Protein AF-A0A2W4Q058-F1 (afdb_monomer)

pLDDT: mean 80.05, std 19.7, range [34.16, 98.25]

Sequence (170 aa):
AYQATHRERLSEAATAHFAAITGRPGRQVVLDPDFLVTVYEPDGREVTPDQLSQGARDQLYFALRLAIADLLADAVRLPLILDDPFVTSDRTRLGRIRETLERVSGERQVLLLAHDPAYRTWGQPEALDLGDAPVAQTPGGAPAPGGAGSSPSGPAPGAAADETLGGDPS

Solvent-accessible surface area (backbone atoms only — not comparable to full-atom values): 10691 Å² total; per-residue (Å²): 113,74,67,57,57,54,42,50,54,38,19,51,39,18,15,56,41,31,18,52,36,69,69,37,79,69,30,39,36,43,50,50,100,86,63,51,63,39,34,34,40,67,88,67,48,81,39,49,63,86,76,42,55,70,41,56,36,54,45,44,55,48,15,43,52,50,20,52,54,57,68,44,37,85,81,48,80,63,70,44,79,39,73,58,68,68,82,69,49,54,73,72,40,48,51,34,42,47,56,50,49,57,58,48,45,78,75,28,57,70,47,80,47,65,86,63,74,82,56,58,79,78,56,83,84,74,87,82,81,75,70,91,62,76,74,77,72,71,79,73,79,76,80,77,82,86,79,91,82,85,86,80,85,87,81,86,88,84,89,82,89,79,88,84,88,82,81,87,89,132

Secondary structure (DSSP, 8-state):
-HHHHHHHHHHHHHHHHHHHHHT-TT-EEEE-TT--EEEEPTTS-EE-GGGS-HHHHHHHHHHHHHHHHHHTTTT--PPEEEESTTTT--HHHHHHHHHHHHHHHTTS-EEEE-S-GGGGGSS--------S-----PPPPPPPPP------------------------

Foldseek 3Di:
DVLVVLQVLLFVQLQVQLCQLVVAPQWTWHADPVRQTWIQ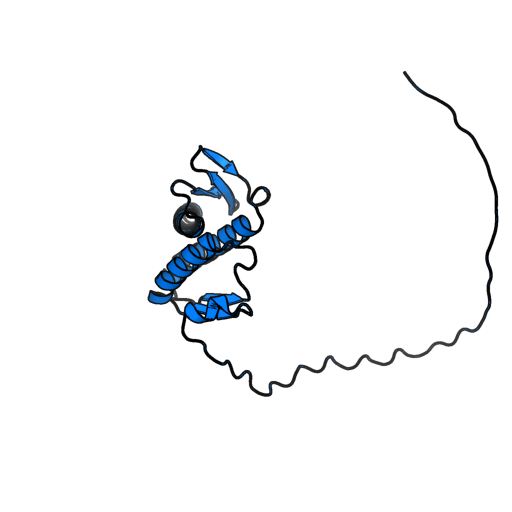HNVRDIDHLVNDDPLSNLSSVVSSVVSVQVVCVVPPNDEAEAAQGRPVPDPVSVVSVLVVVVVSVVRHHYHYHHDDCVCCPSDPDDDDCPDPPPPPPDPPDDPDDDDDDDDDDDDDDDDDDDDDDDDDDD

Radius of gyration: 27.39 Å; Cα contacts (8 Å, |Δi|>4): 158; chains: 1; bounding box: 58×74×60 Å

Mean predicted aligned error: 13.44 Å

Nearest PDB structures (foldseek):
  1f2u-assembly1_D  TM=8.570E-01  e=5.117E-06  Pyrococcus furiosus
  3qku-assembly1_A  TM=8.074E-01  e=3.118E-06  Pyrococcus furiosus
  1f2t-assembly1_B  TM=7.180E-01  e=2.288E-06  Pyrococcus furiosus
  1ii8-assembly1_B  TM=6.822E-01  e=3.317E-06  Pyrococcus furiosus
  3qks-assembly1_B  TM=7.038E-01  e=1.766E-05  Pyrococcus furiosus

Structure (mmCIF, N/CA/C/O backbone):
data_AF-A0A2W4Q058-F1
#
_entry.id   AF-A0A2W4Q058-F1
#
loop_
_atom_site.group_PDB
_atom_site.id
_atom_site.type_symbol
_atom_site.label_atom_id
_atom_site.label_alt_id
_atom_site.label_comp_id
_atom_site.label_asym_id
_atom_site.label_entity_id
_atom_site.label_seq_id
_atom_site.pdbx_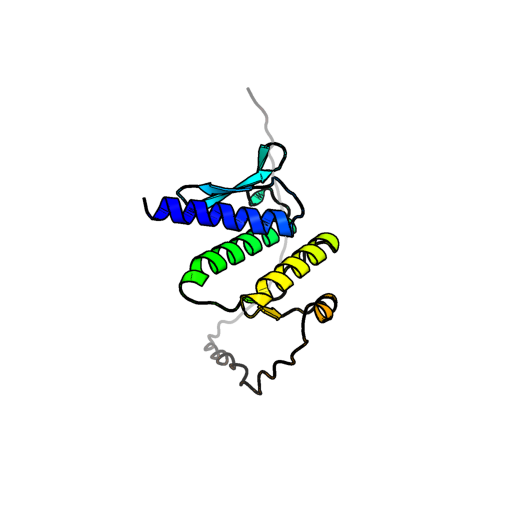PDB_ins_code
_atom_site.Cartn_x
_atom_site.Cartn_y
_atom_site.Cartn_z
_atom_site.occupancy
_atom_site.B_iso_or_equiv
_atom_site.auth_seq_id
_atom_site.auth_comp_id
_atom_site.auth_asym_id
_atom_site.auth_atom_id
_atom_site.pdbx_PDB_model_num
ATOM 1 N N . ALA A 1 1 ? -23.160 -15.244 -0.572 1.00 59.53 1 ALA A N 1
ATOM 2 C CA . ALA A 1 1 ? -22.044 -16.107 -0.123 1.00 59.53 1 ALA A CA 1
ATOM 3 C C . ALA A 1 1 ? -20.720 -15.719 -0.794 1.00 59.53 1 ALA A C 1
ATOM 5 O O . ALA A 1 1 ? -19.855 -15.217 -0.098 1.00 59.53 1 ALA A O 1
ATOM 6 N N . TYR A 1 2 ? -20.582 -15.824 -2.125 1.00 58.31 2 TYR A N 1
ATOM 7 C CA . TYR A 1 2 ? -19.326 -15.543 -2.856 1.00 58.31 2 TYR A CA 1
ATOM 8 C C . TYR A 1 2 ? -18.733 -14.130 -2.648 1.00 58.31 2 TYR A C 1
ATOM 10 O O . TYR A 1 2 ? -17.528 -13.985 -2.446 1.00 58.31 2 TYR A O 1
ATOM 18 N N . GLN A 1 3 ? -19.575 -13.089 -2.645 1.00 66.19 3 GLN A N 1
ATOM 19 C CA . GLN A 1 3 ? -19.142 -11.696 -2.438 1.00 66.19 3 GLN A CA 1
ATOM 20 C C . GLN A 1 3 ? -18.643 -11.417 -1.010 1.00 66.19 3 GLN A C 1
ATOM 22 O O . GLN A 1 3 ? -17.739 -10.607 -0.835 1.00 66.19 3 GLN A O 1
ATOM 27 N N . ALA A 1 4 ? -19.187 -12.106 0.003 1.00 70.00 4 ALA A N 1
ATOM 28 C CA . ALA A 1 4 ? -18.774 -11.919 1.395 1.00 70.00 4 ALA A CA 1
ATOM 29 C C . ALA A 1 4 ? -17.336 -12.410 1.615 1.00 70.00 4 ALA A C 1
ATOM 31 O O . ALA A 1 4 ? -16.518 -11.676 2.157 1.00 70.00 4 ALA A O 1
ATOM 32 N N . THR A 1 5 ? -17.000 -13.581 1.066 1.00 83.12 5 THR A N 1
ATOM 33 C CA . THR A 1 5 ? -15.643 -14.142 1.133 1.00 83.12 5 THR A CA 1
ATOM 34 C C . THR A 1 5 ? -14.614 -13.272 0.406 1.00 83.12 5 THR A C 1
ATOM 36 O O . THR A 1 5 ? -13.502 -13.099 0.895 1.00 83.12 5 THR A O 1
ATOM 39 N N . HIS A 1 6 ? -14.965 -12.686 -0.746 1.00 86.38 6 HIS A N 1
ATOM 40 C CA . HIS A 1 6 ? -14.056 -11.782 -1.465 1.00 86.38 6 HIS A CA 1
ATOM 41 C C . HIS A 1 6 ? -13.818 -10.478 -0.703 1.00 86.38 6 HIS A C 1
ATOM 43 O O . HIS A 1 6 ? -12.685 -10.012 -0.626 1.00 86.38 6 HIS A O 1
ATOM 49 N N . ARG A 1 7 ? -14.871 -9.910 -0.110 1.00 93.25 7 ARG A N 1
ATOM 50 C CA . ARG A 1 7 ? -14.784 -8.695 0.703 1.00 93.25 7 ARG A CA 1
ATOM 51 C C . ARG A 1 7 ? -13.952 -8.898 1.970 1.00 93.25 7 ARG A C 1
ATOM 53 O O . ARG A 1 7 ? -13.155 -8.030 2.313 1.00 93.25 7 ARG A O 1
ATOM 60 N N . GLU A 1 8 ? -14.119 -10.029 2.651 1.00 93.88 8 GLU A N 1
ATOM 61 C CA . GLU A 1 8 ? -13.330 -10.381 3.838 1.00 93.88 8 GLU A CA 1
ATOM 62 C C . GLU A 1 8 ? -11.846 -10.518 3.490 1.00 93.88 8 GLU A C 1
ATOM 64 O O . GLU A 1 8 ? -11.019 -9.840 4.097 1.00 93.88 8 GLU A O 1
ATOM 69 N N . ARG A 1 9 ? -11.513 -11.282 2.438 1.00 93.88 9 ARG A N 1
ATOM 70 C CA . ARG A 1 9 ? -10.124 -11.400 1.958 1.00 93.88 9 ARG A CA 1
ATOM 71 C C . ARG A 1 9 ? -9.547 -10.048 1.517 1.00 93.88 9 ARG A C 1
ATOM 73 O O . ARG A 1 9 ? -8.375 -9.777 1.757 1.00 93.88 9 ARG A O 1
ATOM 80 N N . LEU A 1 10 ? -10.356 -9.186 0.894 1.00 95.44 10 LEU A N 1
ATOM 81 C CA . LEU A 1 10 ? -9.943 -7.831 0.514 1.00 95.44 10 LEU A CA 1
ATOM 82 C C . LEU A 1 10 ?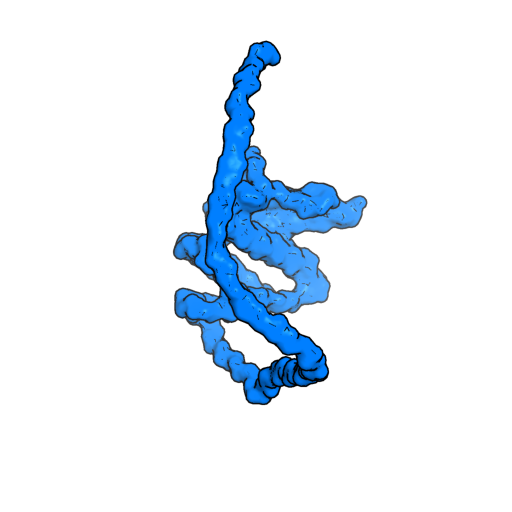 -9.671 -6.952 1.735 1.00 95.44 10 LEU A C 1
ATOM 84 O O . LEU A 1 10 ? -8.669 -6.245 1.752 1.00 95.44 10 LEU A O 1
ATOM 88 N N . SER A 1 11 ? -10.520 -7.023 2.760 1.00 97.44 11 SER A N 1
ATOM 89 C CA . SER A 1 11 ? -10.333 -6.292 4.021 1.00 97.44 11 SER A CA 1
ATOM 90 C C . SER A 1 11 ? -9.059 -6.747 4.735 1.00 97.44 11 SER A C 1
ATOM 92 O O . SER A 1 11 ? -8.264 -5.921 5.183 1.00 97.44 11 SER A O 1
ATOM 94 N N . GLU A 1 12 ? -8.816 -8.057 4.782 1.00 96.88 12 GLU A N 1
ATOM 95 C CA . GLU A 1 12 ? -7.613 -8.650 5.369 1.00 96.88 12 GLU A CA 1
ATOM 96 C C . GLU A 1 12 ? -6.341 -8.207 4.632 1.00 96.88 12 GLU A C 1
ATOM 98 O O . GLU A 1 12 ? -5.415 -7.671 5.247 1.00 96.88 12 GLU A O 1
ATOM 103 N N . ALA A 1 13 ? -6.309 -8.350 3.305 1.00 96.00 13 ALA A N 1
ATOM 104 C CA . ALA A 1 13 ? -5.159 -7.950 2.502 1.00 96.00 13 ALA A CA 1
ATOM 105 C C . ALA A 1 13 ? -4.920 -6.430 2.562 1.00 96.00 13 ALA A C 1
ATOM 107 O O . ALA A 1 13 ? -3.785 -5.984 2.748 1.00 96.00 13 ALA A O 1
ATOM 108 N N . ALA A 1 14 ? -5.978 -5.616 2.478 1.00 97.62 14 ALA A N 1
ATOM 109 C CA . ALA A 1 14 ? -5.870 -4.163 2.598 1.00 97.62 14 ALA A CA 1
ATOM 110 C C . ALA A 1 14 ? -5.359 -3.749 3.984 1.00 97.62 14 ALA A C 1
ATOM 112 O O . ALA A 1 14 ? -4.517 -2.857 4.082 1.00 97.62 14 ALA A O 1
ATOM 113 N N . THR A 1 15 ? -5.807 -4.429 5.044 1.00 98.00 15 THR A N 1
ATOM 114 C CA . THR A 1 15 ? -5.306 -4.245 6.411 1.00 98.00 15 THR A CA 1
ATOM 115 C C . THR A 1 15 ? -3.810 -4.522 6.492 1.00 98.00 15 THR A C 1
ATOM 117 O O . THR A 1 15 ? -3.064 -3.678 6.990 1.00 98.00 15 THR A O 1
ATOM 120 N N . ALA A 1 16 ? -3.356 -5.663 5.965 1.00 96.31 16 ALA A N 1
ATOM 121 C CA . ALA A 1 16 ? -1.950 -6.051 6.002 1.00 96.31 16 ALA A CA 1
ATOM 122 C C . ALA A 1 16 ? -1.053 -5.007 5.316 1.00 96.31 16 ALA A C 1
ATOM 124 O O . ALA A 1 16 ? -0.090 -4.522 5.917 1.00 96.31 16 ALA A O 1
ATOM 125 N N . HIS A 1 17 ? -1.405 -4.594 4.093 1.00 96.12 17 HIS A N 1
ATOM 126 C CA . HIS A 1 17 ? -0.653 -3.569 3.364 1.00 96.12 17 HIS A CA 1
ATOM 127 C C . HIS A 1 17 ? -0.713 -2.209 4.059 1.00 96.12 17 HIS A C 1
ATOM 129 O O . HIS A 1 17 ? 0.317 -1.557 4.232 1.00 96.12 17 HIS A O 1
ATOM 135 N N . PHE A 1 18 ? -1.894 -1.765 4.494 1.00 96.88 18 PHE A N 1
ATOM 136 C CA . PHE A 1 18 ? -2.053 -0.428 5.061 1.00 96.88 18 PHE A CA 1
ATOM 137 C C . PHE A 1 18 ? -1.346 -0.283 6.411 1.00 96.88 18 PHE A C 1
ATOM 139 O O . PHE A 1 18 ? -0.699 0.740 6.664 1.00 96.88 18 PHE A O 1
ATOM 146 N N . ALA A 1 19 ? -1.405 -1.306 7.265 1.00 96.06 19 ALA A N 1
ATOM 147 C CA . ALA A 1 19 ? -0.671 -1.335 8.525 1.00 96.06 19 ALA A CA 1
ATOM 148 C C . ALA A 1 19 ? 0.849 -1.306 8.289 1.00 96.06 19 ALA A C 1
ATOM 150 O O . ALA A 1 19 ? 1.546 -0.536 8.957 1.00 96.06 19 ALA A O 1
ATOM 151 N N . ALA A 1 20 ? 1.349 -2.064 7.304 1.00 94.06 20 ALA A N 1
ATOM 152 C CA . ALA A 1 20 ? 2.765 -2.083 6.934 1.00 94.06 20 ALA A CA 1
ATOM 153 C C . ALA A 1 20 ? 3.245 -0.716 6.418 1.00 94.06 20 ALA A C 1
ATOM 155 O O . ALA A 1 20 ? 4.179 -0.136 6.972 1.00 94.06 20 ALA A O 1
ATOM 156 N N . ILE A 1 21 ? 2.548 -0.142 5.434 1.00 93.50 21 ILE A N 1
ATOM 157 C CA . ILE A 1 21 ? 2.883 1.156 4.827 1.00 93.50 21 ILE A CA 1
ATOM 158 C C . ILE A 1 21 ? 2.871 2.283 5.869 1.00 93.50 21 ILE A C 1
ATOM 160 O O . ILE A 1 21 ? 3.752 3.146 5.901 1.00 93.50 21 ILE A O 1
ATOM 164 N N . THR A 1 22 ? 1.873 2.285 6.753 1.00 93.19 22 THR A N 1
ATOM 165 C CA . THR A 1 22 ? 1.723 3.346 7.758 1.00 93.19 22 THR A CA 1
ATOM 166 C C . THR A 1 22 ? 2.577 3.114 9.004 1.00 93.19 22 THR A C 1
ATOM 168 O O . THR A 1 22 ? 2.776 4.050 9.781 1.00 93.19 22 THR A O 1
ATOM 171 N N . GLY A 1 23 ? 3.118 1.904 9.184 1.00 92.56 23 GLY A N 1
ATOM 172 C CA . GLY A 1 23 ? 3.853 1.489 10.378 1.00 92.56 23 GLY A CA 1
ATOM 173 C C . GLY A 1 23 ? 3.004 1.522 11.645 1.00 92.56 23 GLY A C 1
ATOM 174 O O . GLY A 1 23 ? 3.512 1.865 12.711 1.00 92.56 23 GLY A O 1
ATOM 175 N N . ARG A 1 24 ? 1.704 1.243 11.517 1.00 92.75 24 ARG A N 1
ATOM 176 C CA . ARG A 1 24 ? 0.737 1.250 12.621 1.00 92.75 24 ARG A CA 1
ATOM 177 C C . ARG A 1 24 ? 0.164 -0.154 12.807 1.00 92.75 24 ARG A C 1
ATOM 179 O O . ARG A 1 24 ? -0.893 -0.448 12.246 1.00 92.75 24 ARG A O 1
ATOM 186 N N . PRO A 1 25 ? 0.849 -1.034 13.558 1.00 90.38 25 PRO A N 1
ATOM 187 C CA . PRO A 1 25 ? 0.306 -2.351 13.871 1.00 90.38 25 PRO A CA 1
ATOM 188 C C . PRO A 1 25 ? -1.023 -2.202 14.626 1.00 90.38 25 PRO A C 1
ATOM 190 O O . PRO A 1 25 ? -1.173 -1.303 15.450 1.00 90.38 25 PRO A O 1
ATOM 193 N N . GLY A 1 26 ? -1.996 -3.058 14.314 1.00 92.25 26 GLY A N 1
ATOM 194 C CA . GLY A 1 26 ? -3.346 -3.003 14.891 1.00 92.25 26 GLY A CA 1
ATOM 195 C C . GLY A 1 26 ? -4.317 -2.063 14.173 1.00 92.25 26 GLY A C 1
ATOM 196 O O . GLY A 1 26 ? -5.506 -2.098 14.467 1.00 92.25 26 GLY A O 1
ATOM 197 N N . ARG A 1 27 ? -3.854 -1.264 13.204 1.00 95.56 27 ARG A N 1
ATOM 198 C CA . ARG A 1 27 ? -4.753 -0.527 12.313 1.00 95.56 27 ARG A CA 1
ATOM 199 C C . ARG A 1 27 ? -5.412 -1.499 11.331 1.00 95.56 27 ARG A C 1
ATOM 201 O O . ARG A 1 27 ? -4.711 -2.303 10.724 1.00 95.56 27 ARG A O 1
ATOM 208 N N . GLN A 1 28 ? -6.724 -1.389 11.146 1.00 97.62 28 GLN A N 1
ATOM 209 C CA . GLN A 1 28 ? -7.518 -2.272 10.287 1.00 97.62 28 GLN A CA 1
ATOM 210 C C . GLN A 1 28 ? -8.259 -1.490 9.206 1.00 97.62 28 GLN A C 1
ATOM 212 O O . GLN A 1 28 ? -8.658 -0.347 9.414 1.00 97.62 28 GLN A O 1
ATOM 217 N N . VAL A 1 29 ? -8.447 -2.125 8.055 1.00 98.25 29 VAL A N 1
ATOM 218 C CA . VAL A 1 29 ? -9.281 -1.664 6.945 1.00 98.25 29 VAL A CA 1
ATOM 219 C C . VAL A 1 29 ? -10.425 -2.655 6.806 1.00 98.25 29 VAL A C 1
ATOM 221 O O . VAL A 1 29 ? -10.195 -3.833 6.539 1.00 98.25 29 VAL A O 1
ATOM 224 N N . VAL A 1 30 ? -11.651 -2.183 6.986 1.00 97.56 30 VAL A N 1
ATOM 225 C CA . VAL A 1 30 ? -12.866 -2.988 6.874 1.00 97.56 30 VAL A CA 1
ATOM 226 C C . VAL A 1 30 ? -13.693 -2.441 5.726 1.00 97.56 30 VAL A C 1
ATOM 228 O O . VAL A 1 30 ? -13.910 -1.235 5.633 1.00 97.56 30 VAL A O 1
ATOM 231 N N . LEU A 1 31 ? -14.130 -3.335 4.845 1.00 96.75 31 LEU A N 1
ATOM 232 C CA . LEU A 1 31 ? -15.090 -3.020 3.802 1.00 96.75 31 LEU A CA 1
ATOM 233 C C . LEU A 1 31 ? -16.460 -3.552 4.216 1.00 96.75 31 LEU A C 1
ATOM 235 O O . LEU A 1 31 ? -16.576 -4.708 4.638 1.00 96.75 31 LEU A O 1
ATOM 239 N N . ASP A 1 32 ? -17.487 -2.722 4.087 1.00 94.44 32 ASP A N 1
ATOM 240 C CA . ASP A 1 32 ? -18.876 -3.110 4.332 1.00 94.44 32 ASP A CA 1
ATOM 241 C C . ASP A 1 32 ? -19.501 -3.805 3.094 1.00 94.44 32 ASP A C 1
ATOM 243 O O . ASP A 1 32 ? -18.837 -3.963 2.061 1.00 94.44 32 ASP A O 1
ATOM 247 N N . PRO A 1 33 ? -20.755 -4.294 3.157 1.00 93.00 33 PRO A N 1
ATOM 248 C CA . PRO A 1 33 ? -21.410 -4.934 2.014 1.00 93.00 33 PRO A CA 1
ATOM 249 C C . PRO A 1 33 ? -21.470 -4.093 0.732 1.00 93.00 33 PRO A C 1
ATOM 251 O O . PRO A 1 33 ? -21.499 -4.687 -0.347 1.00 93.00 33 PRO A O 1
ATOM 254 N N . ASP A 1 34 ? -21.427 -2.767 0.852 1.00 93.50 34 ASP A N 1
ATOM 255 C CA . ASP A 1 34 ? -21.429 -1.802 -0.248 1.00 93.50 34 ASP A CA 1
ATOM 256 C C . ASP A 1 34 ? -20.001 -1.388 -0.667 1.00 93.50 34 ASP A C 1
ATOM 258 O O . ASP A 1 34 ? -19.819 -0.515 -1.515 1.00 93.50 34 ASP A O 1
ATOM 262 N N . PHE A 1 35 ? -18.977 -2.056 -0.117 1.00 92.31 35 PHE A N 1
ATOM 263 C CA . PHE A 1 35 ? -17.549 -1.774 -0.299 1.00 92.31 35 PHE A CA 1
ATOM 264 C C . PHE A 1 35 ? -17.123 -0.381 0.181 1.00 92.31 35 PHE A C 1
ATOM 266 O O . PHE A 1 35 ? -16.060 0.114 -0.212 1.00 92.31 35 PHE A O 1
ATOM 273 N N . LEU A 1 36 ? -17.903 0.235 1.069 1.00 95.56 36 LEU A N 1
ATOM 274 C CA . LEU A 1 36 ? -17.474 1.436 1.765 1.00 95.56 36 LEU A CA 1
ATOM 275 C C . LEU A 1 36 ? -16.375 1.067 2.753 1.00 95.56 36 LEU A C 1
ATOM 277 O O . LEU A 1 36 ? -16.438 0.056 3.456 1.00 95.56 36 LEU A O 1
ATOM 281 N N . VAL A 1 37 ? -15.328 1.884 2.751 1.00 97.69 37 VAL A N 1
ATOM 282 C CA . VAL A 1 37 ? -14.122 1.635 3.531 1.00 97.69 37 VAL A CA 1
ATOM 283 C C . VAL A 1 37 ? -14.227 2.354 4.861 1.00 97.69 37 VAL A C 1
ATOM 285 O O . VAL A 1 37 ? -14.392 3.572 4.902 1.00 97.69 37 VAL A O 1
ATOM 288 N N . THR A 1 38 ? -13.994 1.608 5.929 1.00 98.00 38 THR A N 1
ATOM 289 C CA . THR A 1 38 ? -13.816 2.125 7.278 1.00 98.00 38 THR A CA 1
ATOM 290 C C . THR A 1 38 ? -12.445 1.709 7.794 1.00 98.00 38 THR A C 1
ATOM 292 O O . THR A 1 38 ? -12.028 0.558 7.648 1.00 98.00 38 THR A O 1
ATOM 295 N N . VAL A 1 39 ? -11.715 2.646 8.397 1.00 98.19 39 VAL A N 1
ATOM 296 C CA . VAL A 1 39 ? -10.438 2.370 9.057 1.00 98.19 39 VAL A CA 1
ATOM 297 C C . VAL A 1 39 ? -10.653 2.350 10.562 1.00 98.19 39 VAL A C 1
ATOM 299 O O . VAL A 1 39 ? -11.126 3.329 11.130 1.00 98.19 39 VAL A O 1
ATOM 302 N N . TYR A 1 40 ? -10.237 1.273 11.217 1.00 97.88 40 TYR A N 1
ATOM 303 C CA . TYR A 1 40 ? -10.152 1.216 12.673 1.00 97.88 40 TYR A CA 1
ATOM 304 C C . TYR A 1 40 ? -8.706 1.450 13.096 1.00 97.88 40 TYR A C 1
ATOM 306 O O . TYR A 1 40 ? -7.782 0.785 12.625 1.00 97.88 40 TYR A O 1
ATOM 314 N N . GLU A 1 41 ? -8.485 2.444 13.946 1.00 96.12 41 GLU A N 1
ATOM 315 C CA . GLU A 1 41 ? -7.170 2.721 14.521 1.00 96.12 41 GLU A CA 1
ATOM 316 C C . GLU A 1 41 ? -6.859 1.744 15.666 1.00 96.12 41 GLU A C 1
ATOM 318 O O . GLU A 1 41 ? -7.773 1.112 16.197 1.00 96.12 41 GLU A O 1
ATOM 323 N N . PRO A 1 42 ? -5.586 1.606 16.085 1.00 94.88 42 PRO A N 1
ATOM 324 C CA . PRO A 1 42 ? -5.211 0.660 17.142 1.00 94.88 42 PRO A CA 1
ATOM 325 C C . PRO A 1 42 ? -5.913 0.891 18.492 1.00 94.88 42 PRO A C 1
ATOM 327 O O . PRO A 1 42 ? -5.978 -0.017 19.313 1.00 94.88 42 PRO A O 1
ATOM 330 N N . ASP A 1 43 ? -6.422 2.102 18.728 1.00 95.12 43 ASP A N 1
ATOM 331 C CA . ASP A 1 43 ? -7.213 2.482 19.904 1.00 95.12 43 ASP A CA 1
ATOM 332 C C . ASP A 1 43 ? -8.714 2.150 19.764 1.00 95.12 43 ASP A C 1
ATOM 334 O O . ASP A 1 43 ? -9.501 2.462 20.656 1.00 95.12 43 ASP A O 1
ATOM 338 N N . GLY A 1 44 ? -9.121 1.519 18.659 1.00 93.44 44 GLY A N 1
ATOM 339 C CA . GLY A 1 44 ? -10.505 1.170 18.343 1.00 93.44 44 GLY A CA 1
ATOM 340 C C . GLY A 1 44 ? -11.312 2.307 17.717 1.00 93.44 44 GLY A C 1
ATOM 341 O O . GLY A 1 44 ? -12.487 2.115 17.407 1.00 93.44 44 GLY A O 1
ATOM 342 N N . ARG A 1 45 ? -10.718 3.490 17.508 1.00 96.31 45 ARG A N 1
ATOM 343 C CA . ARG A 1 45 ? -11.424 4.621 16.905 1.00 96.31 45 ARG A CA 1
ATOM 344 C C . ARG A 1 45 ? -11.727 4.355 15.436 1.00 96.31 45 ARG A C 1
ATOM 346 O O . ARG A 1 45 ? -10.835 4.020 14.656 1.00 96.31 45 ARG A O 1
ATOM 353 N N . GLU A 1 46 ? -12.975 4.606 15.062 1.00 97.56 46 GLU A N 1
ATOM 354 C CA . GLU A 1 46 ? -13.430 4.550 13.680 1.00 97.56 46 GLU A CA 1
ATOM 355 C C . GLU A 1 46 ? -13.054 5.825 12.913 1.00 97.56 46 GLU A C 1
ATOM 357 O O . GLU A 1 46 ? -13.214 6.947 13.407 1.00 97.56 46 GLU A O 1
ATOM 362 N N . VAL A 1 47 ? -12.517 5.650 11.708 1.00 97.38 47 VAL A N 1
ATOM 363 C CA . VAL A 1 47 ? -12.047 6.722 10.832 1.00 97.38 47 VAL A CA 1
ATOM 364 C C . VAL A 1 47 ? -12.499 6.443 9.410 1.00 97.38 47 VAL A C 1
ATOM 366 O O . VAL A 1 47 ? -12.123 5.443 8.800 1.00 97.38 47 VAL A O 1
ATOM 369 N N . THR A 1 48 ? -13.264 7.365 8.850 1.00 97.00 48 THR A N 1
ATOM 370 C CA . THR A 1 48 ? -13.603 7.344 7.426 1.00 97.00 48 THR A CA 1
ATOM 371 C C . THR A 1 48 ? -12.421 7.852 6.587 1.00 97.00 48 THR A C 1
ATOM 373 O O . THR A 1 48 ? -11.605 8.641 7.081 1.00 97.00 48 THR A O 1
ATOM 376 N N . PRO A 1 49 ? -12.299 7.459 5.305 1.00 96.19 49 PRO A N 1
ATOM 377 C CA . PRO A 1 49 ? -11.233 7.939 4.425 1.00 96.19 49 PRO A CA 1
ATOM 378 C C . PRO A 1 49 ? -11.142 9.468 4.351 1.00 96.19 49 PRO A C 1
ATOM 380 O O . PRO A 1 49 ? -10.041 10.018 4.240 1.00 96.19 49 PRO A O 1
ATOM 383 N N . ASP A 1 50 ? -12.274 10.164 4.477 1.00 95.75 50 ASP A N 1
ATOM 384 C CA . ASP A 1 50 ? -12.339 11.626 4.448 1.00 95.75 50 ASP A CA 1
ATOM 385 C C . ASP A 1 50 ? -11.692 12.295 5.666 1.00 95.75 50 ASP A C 1
ATOM 387 O O . ASP A 1 50 ? -11.167 13.403 5.562 1.00 95.75 50 ASP A O 1
ATOM 391 N N . GLN A 1 51 ? -11.640 11.595 6.799 1.00 96.19 51 GLN A N 1
ATOM 392 C CA . GLN A 1 51 ? -11.002 12.059 8.034 1.00 96.19 51 GLN A CA 1
ATOM 393 C C . GLN A 1 51 ? -9.493 11.769 8.078 1.00 96.19 51 GLN A C 1
ATOM 395 O O . GLN A 1 51 ? -8.793 12.249 8.973 1.00 96.19 51 GLN A O 1
ATOM 400 N N . LEU A 1 52 ? -8.969 10.977 7.139 1.00 94.25 52 LEU A N 1
ATOM 401 C CA . LEU A 1 52 ? -7.533 10.749 7.010 1.00 94.25 52 LEU A CA 1
ATOM 402 C C . LEU A 1 52 ? -6.845 11.983 6.419 1.00 94.25 52 LEU A C 1
ATOM 404 O O . LEU A 1 52 ? -7.388 12.662 5.546 1.00 94.25 52 LEU A O 1
ATOM 408 N N . SER A 1 53 ? -5.599 12.224 6.837 1.00 92.56 53 SER A N 1
ATOM 409 C CA . SER A 1 53 ? -4.736 13.162 6.117 1.00 92.56 53 SER A CA 1
ATOM 410 C C . SER A 1 53 ? -4.552 12.705 4.669 1.00 92.56 53 SER A C 1
ATOM 412 O O . SER A 1 53 ? -4.604 11.506 4.387 1.00 92.56 53 SER A O 1
ATOM 414 N N . GLN A 1 54 ? -4.274 13.643 3.761 1.00 90.75 54 GLN A N 1
ATOM 415 C CA . GLN A 1 54 ? -4.091 13.343 2.337 1.00 90.75 54 GLN A CA 1
ATOM 416 C C . GLN A 1 54 ? -3.098 12.190 2.108 1.00 90.75 54 GLN A C 1
ATOM 418 O O . GLN A 1 54 ? -3.455 11.187 1.503 1.00 90.75 54 GLN A O 1
ATOM 423 N N . GLY A 1 55 ? -1.910 12.244 2.720 1.00 90.56 55 GLY A N 1
ATOM 424 C CA . GLY A 1 55 ? -0.930 11.162 2.582 1.00 90.56 55 GLY A CA 1
ATOM 425 C C . GLY A 1 55 ? -1.370 9.822 3.177 1.00 90.56 55 GLY A C 1
ATOM 426 O O . GLY A 1 55 ? -1.017 8.774 2.645 1.00 90.56 55 GLY A O 1
ATOM 427 N N . ALA A 1 56 ? -2.168 9.817 4.249 1.00 92.50 56 ALA A N 1
ATOM 428 C CA . ALA A 1 56 ? -2.727 8.573 4.776 1.00 92.50 56 ALA A CA 1
ATOM 429 C C . ALA A 1 56 ? -3.825 8.007 3.861 1.00 92.50 56 ALA A C 1
ATOM 431 O O . ALA A 1 56 ? -3.926 6.789 3.733 1.00 92.50 56 ALA A O 1
ATOM 432 N N . ARG A 1 57 ? -4.612 8.869 3.210 1.00 94.56 57 ARG A N 1
ATOM 433 C CA . ARG A 1 57 ? -5.615 8.472 2.217 1.00 94.56 57 ARG A CA 1
ATOM 434 C C . ARG A 1 57 ? -4.960 7.889 0.962 1.00 94.56 57 ARG A C 1
ATOM 436 O O . ARG A 1 57 ? -5.367 6.821 0.514 1.00 94.56 57 ARG A O 1
ATOM 443 N N . ASP A 1 58 ? -3.895 8.509 0.462 1.00 92.12 58 ASP A N 1
ATOM 444 C CA . ASP A 1 58 ? -3.138 7.995 -0.688 1.00 92.12 58 ASP A CA 1
ATOM 445 C C . ASP A 1 58 ? -2.537 6.616 -0.389 1.00 92.12 58 ASP A C 1
ATOM 447 O O . ASP A 1 58 ? -2.623 5.694 -1.200 1.00 92.12 58 ASP A O 1
ATOM 451 N N . GLN A 1 59 ? -2.003 6.439 0.822 1.00 93.75 59 GLN A N 1
ATOM 452 C CA . GLN A 1 59 ? -1.489 5.153 1.298 1.00 93.75 59 GLN A CA 1
ATOM 453 C C . GLN A 1 59 ? -2.587 4.099 1.458 1.00 93.75 59 GLN A C 1
ATOM 455 O O . GLN A 1 59 ? -2.349 2.936 1.141 1.00 93.75 59 GLN A O 1
ATOM 460 N N . LEU A 1 60 ? -3.784 4.485 1.913 1.00 95.88 60 LEU A N 1
ATOM 461 C CA . LEU A 1 60 ? -4.939 3.588 1.990 1.00 95.88 60 LEU A CA 1
ATOM 462 C C . LEU A 1 60 ? -5.338 3.105 0.595 1.00 95.88 60 LEU A C 1
ATOM 464 O O . LEU A 1 60 ? -5.491 1.907 0.372 1.00 95.88 60 LEU A O 1
ATOM 468 N N . TYR A 1 61 ? -5.459 4.020 -0.366 1.00 93.75 61 TYR A N 1
ATOM 469 C CA . TYR A 1 61 ? -5.802 3.651 -1.735 1.00 93.75 61 TYR A CA 1
ATOM 470 C C . TYR A 1 61 ? -4.702 2.842 -2.419 1.00 93.75 61 TYR A C 1
ATOM 472 O O . TYR A 1 61 ? -4.997 1.984 -3.249 1.00 93.75 61 TYR A O 1
ATOM 480 N N . PHE A 1 62 ? -3.436 3.083 -2.089 1.00 93.88 62 PHE A N 1
ATOM 481 C CA . PHE A 1 62 ? -2.346 2.234 -2.547 1.00 93.88 62 PHE A CA 1
ATOM 482 C C . PHE A 1 62 ? -2.440 0.818 -1.956 1.00 93.88 62 PHE A C 1
ATOM 484 O O . PHE A 1 62 ? -2.395 -0.155 -2.706 1.00 93.88 62 PHE A O 1
ATOM 491 N N . ALA A 1 63 ? -2.678 0.693 -0.648 1.00 95.75 63 ALA A N 1
ATOM 492 C CA . ALA A 1 63 ? -2.879 -0.593 0.019 1.00 95.75 63 ALA A CA 1
ATOM 493 C C . ALA A 1 63 ? -4.069 -1.379 -0.558 1.00 95.75 63 ALA A C 1
ATOM 495 O O . ALA A 1 63 ? -3.955 -2.578 -0.795 1.00 95.75 63 ALA A O 1
ATOM 496 N N . LEU A 1 64 ? -5.184 -0.702 -0.851 1.00 95.88 64 LEU A N 1
ATOM 497 C CA . LEU A 1 64 ? -6.344 -1.306 -1.515 1.00 95.88 64 LEU A CA 1
ATOM 498 C C . LEU A 1 64 ? -6.001 -1.811 -2.920 1.00 95.88 64 LEU A C 1
ATOM 500 O O . LEU A 1 64 ? -6.388 -2.920 -3.277 1.00 95.88 64 LEU A O 1
ATOM 504 N N . ARG A 1 65 ? -5.244 -1.039 -3.712 1.00 92.81 65 ARG A N 1
ATOM 505 C CA . ARG A 1 65 ? -4.788 -1.484 -5.039 1.00 92.81 65 ARG A CA 1
ATOM 506 C C . ARG A 1 65 ? -3.907 -2.725 -4.949 1.00 92.81 65 ARG A C 1
ATOM 508 O O . ARG A 1 65 ? -4.114 -3.647 -5.729 1.00 92.81 65 ARG A O 1
ATOM 515 N N . LEU A 1 66 ? -2.973 -2.771 -3.996 1.00 93.19 66 LEU A N 1
ATOM 516 C CA . LEU A 1 66 ? -2.152 -3.962 -3.760 1.00 93.19 66 LEU A CA 1
ATOM 517 C C . LEU A 1 66 ? -3.013 -5.162 -3.353 1.00 93.19 66 LEU A C 1
ATOM 519 O O . LEU A 1 66 ? -2.876 -6.230 -3.934 1.00 93.19 66 LEU A O 1
ATOM 523 N N . ALA A 1 67 ? -3.958 -4.969 -2.433 1.00 94.19 67 ALA A N 1
ATOM 524 C CA . ALA A 1 67 ? -4.862 -6.022 -1.980 1.00 94.19 67 ALA A CA 1
ATOM 525 C C . ALA A 1 67 ? -5.711 -6.603 -3.124 1.00 94.19 67 ALA A C 1
ATOM 527 O O . ALA A 1 67 ? -5.826 -7.819 -3.264 1.00 94.19 67 ALA A O 1
ATOM 528 N N . ILE A 1 68 ? -6.258 -5.744 -3.989 1.00 92.12 68 ILE A N 1
ATOM 529 C CA . ILE A 1 68 ? -6.966 -6.167 -5.205 1.00 92.12 68 ILE A CA 1
ATOM 530 C C . ILE A 1 68 ? -6.017 -6.929 -6.133 1.00 92.12 68 ILE A C 1
ATOM 532 O O . ILE A 1 68 ? -6.372 -7.981 -6.661 1.00 92.12 68 ILE A O 1
ATOM 536 N N . ALA A 1 69 ? -4.802 -6.422 -6.326 1.00 89.69 69 ALA A N 1
ATOM 537 C CA . ALA A 1 69 ? -3.821 -7.042 -7.200 1.00 89.69 69 ALA A CA 1
ATOM 538 C C . ALA A 1 69 ? -3.332 -8.405 -6.675 1.00 89.69 69 ALA A C 1
ATOM 540 O O . ALA A 1 69 ? -2.934 -9.244 -7.481 1.00 89.69 69 ALA A O 1
ATOM 541 N N . ASP A 1 70 ? -3.346 -8.637 -5.361 1.00 89.12 70 ASP A N 1
ATOM 542 C CA . ASP A 1 70 ? -3.071 -9.935 -4.732 1.00 89.12 70 ASP A CA 1
ATOM 543 C C . ASP A 1 70 ? -4.240 -10.905 -4.938 1.00 89.12 70 ASP A C 1
ATOM 545 O O . ASP A 1 70 ? -4.032 -12.048 -5.328 1.00 89.12 70 ASP A O 1
ATOM 549 N N . LEU A 1 71 ? -5.480 -10.436 -4.783 1.00 87.88 71 LEU A N 1
ATOM 550 C CA . LEU A 1 71 ? -6.682 -11.242 -5.034 1.00 87.88 71 LEU A CA 1
ATOM 551 C C . LEU A 1 71 ? -6.825 -11.678 -6.496 1.00 87.88 71 LEU A C 1
ATOM 553 O O . LEU A 1 71 ? -7.334 -12.761 -6.771 1.00 87.88 71 LEU A O 1
ATOM 557 N N . LEU A 1 72 ? -6.392 -10.838 -7.438 1.00 84.00 72 LEU A N 1
ATOM 558 C CA . LEU A 1 72 ? -6.398 -11.154 -8.869 1.00 84.00 72 LEU A CA 1
ATOM 559 C C . LEU A 1 72 ? -5.200 -12.018 -9.297 1.00 84.00 72 LEU A C 1
ATOM 561 O O . LEU A 1 72 ? -5.240 -12.621 -10.375 1.00 84.00 72 LEU A O 1
ATOM 565 N N . ALA A 1 73 ? -4.148 -12.099 -8.473 1.00 77.44 73 ALA A N 1
ATOM 566 C CA . ALA A 1 73 ? -2.916 -12.811 -8.810 1.00 77.44 73 ALA A CA 1
ATOM 567 C C . ALA A 1 73 ? -3.114 -14.327 -8.968 1.00 77.44 73 ALA A C 1
ATOM 569 O O . ALA A 1 73 ? -2.347 -14.947 -9.704 1.00 77.44 73 ALA A O 1
ATOM 570 N N . ASP A 1 74 ? -4.162 -14.896 -8.356 1.00 69.56 74 ASP A N 1
ATOM 571 C CA . ASP A 1 74 ? -4.557 -16.304 -8.523 1.00 69.56 74 ASP A CA 1
ATOM 572 C C . ASP A 1 74 ? -4.855 -16.651 -10.001 1.00 69.56 74 ASP A C 1
ATOM 574 O O . ASP A 1 74 ? -4.732 -17.807 -10.405 1.00 69.56 74 ASP A O 1
ATOM 578 N N . ALA A 1 75 ? -5.214 -15.657 -10.826 1.00 68.69 75 ALA A N 1
ATOM 579 C CA . ALA A 1 75 ? -5.483 -15.830 -12.254 1.00 68.69 75 ALA A CA 1
ATOM 580 C C . ALA A 1 75 ? -4.345 -15.313 -13.152 1.00 68.69 75 ALA A C 1
ATOM 582 O O . ALA A 1 75 ? -3.970 -15.987 -14.111 1.00 68.69 75 ALA A O 1
ATOM 583 N N . VAL A 1 76 ? -3.809 -14.115 -12.875 1.00 78.25 76 VAL A N 1
ATOM 584 C CA . VAL A 1 76 ? -2.760 -13.463 -13.683 1.00 78.25 76 VAL A CA 1
ATOM 585 C C . VAL A 1 76 ? -1.904 -12.543 -12.810 1.00 78.25 76 VAL A C 1
ATOM 587 O O . VAL A 1 76 ? -2.423 -11.715 -12.063 1.00 78.25 76 VAL A O 1
ATOM 590 N N . ARG A 1 77 ? -0.576 -12.602 -12.965 1.00 83.38 77 ARG A N 1
ATOM 591 C CA . ARG A 1 77 ? 0.350 -11.670 -12.299 1.00 83.38 77 ARG A CA 1
ATOM 592 C C . ARG A 1 77 ? 0.444 -10.363 -13.087 1.00 83.38 77 ARG A C 1
ATOM 594 O O . ARG A 1 77 ? 1.196 -10.264 -14.051 1.00 83.38 77 ARG A O 1
ATOM 601 N N . LEU A 1 78 ? -0.353 -9.374 -12.686 1.00 85.81 78 LEU A N 1
ATOM 602 C CA . LEU A 1 78 ? -0.410 -8.065 -13.342 1.00 85.81 78 LEU A CA 1
ATOM 603 C C . LEU A 1 78 ? 0.753 -7.157 -12.905 1.00 85.81 78 LEU A C 1
ATOM 605 O O . LEU A 1 78 ? 1.062 -7.126 -11.705 1.00 85.81 78 LEU A O 1
ATOM 609 N N . PRO A 1 79 ? 1.371 -6.399 -13.834 1.00 89.75 79 PRO A N 1
ATOM 610 C CA . PRO A 1 79 ? 2.357 -5.387 -13.478 1.00 89.75 79 PRO A CA 1
ATOM 611 C C . PRO A 1 79 ? 1.702 -4.248 -12.688 1.00 89.75 79 PRO A C 1
ATOM 613 O O . PRO A 1 79 ? 0.539 -3.904 -12.904 1.00 89.75 79 PRO A O 1
ATOM 616 N N . LEU A 1 80 ? 2.468 -3.645 -11.783 1.00 91.06 80 LEU A N 1
ATOM 617 C CA . LEU A 1 80 ? 2.073 -2.467 -11.020 1.00 91.06 80 LEU A CA 1
ATOM 618 C C . LEU A 1 80 ? 2.754 -1.235 -11.618 1.00 91.06 80 LEU A C 1
ATOM 620 O O . LEU A 1 80 ? 3.976 -1.139 -11.571 1.00 91.06 80 LEU A O 1
ATOM 624 N N . ILE A 1 81 ? 1.972 -0.297 -12.151 1.00 92.00 81 ILE A N 1
ATOM 625 C CA . ILE A 1 81 ? 2.472 0.977 -12.683 1.00 92.00 81 ILE A CA 1
ATOM 626 C C . ILE A 1 81 ? 2.066 2.089 -11.722 1.00 92.00 81 ILE A C 1
ATOM 628 O O . ILE A 1 81 ? 0.886 2.221 -11.391 1.00 92.00 81 ILE A O 1
ATOM 632 N N . LEU A 1 82 ? 3.040 2.864 -11.259 1.00 91.31 82 LEU A N 1
ATOM 633 C CA . LEU A 1 82 ? 2.847 3.974 -10.337 1.00 91.31 82 LEU A CA 1
ATOM 634 C C . LEU A 1 82 ? 3.375 5.256 -10.979 1.00 91.31 82 LEU A C 1
ATOM 636 O O . LEU A 1 82 ? 4.545 5.300 -11.350 1.00 91.31 82 LEU A O 1
ATOM 640 N N . ASP A 1 83 ? 2.522 6.271 -11.088 1.00 89.38 83 ASP A N 1
ATOM 641 C CA . ASP A 1 83 ? 2.838 7.568 -11.694 1.00 89.38 83 ASP A CA 1
ATOM 642 C C . ASP A 1 83 ? 2.840 8.663 -10.622 1.00 89.38 83 ASP A C 1
ATOM 644 O O . ASP A 1 83 ? 1.823 8.882 -9.962 1.00 89.38 83 ASP A O 1
ATOM 648 N N . ASP A 1 84 ? 4.014 9.248 -10.381 1.00 85.69 84 ASP A N 1
ATOM 649 C CA . ASP A 1 84 ? 4.338 10.166 -9.284 1.00 85.69 84 ASP A CA 1
ATOM 650 C C . ASP A 1 84 ? 3.681 9.775 -7.944 1.00 85.69 84 ASP A C 1
ATOM 652 O O . ASP A 1 84 ? 2.987 10.575 -7.301 1.00 85.69 84 ASP A O 1
ATOM 656 N N . PRO A 1 85 ? 3.851 8.525 -7.474 1.00 78.25 85 PRO A N 1
ATOM 657 C CA . PRO A 1 85 ? 3.150 8.097 -6.282 1.00 78.25 85 PRO A CA 1
ATOM 658 C C . PRO A 1 85 ? 3.773 8.737 -5.032 1.00 78.25 85 PRO A C 1
ATOM 660 O O . PRO A 1 85 ? 4.970 9.005 -4.956 1.00 78.25 85 PRO A O 1
ATOM 663 N N . PHE A 1 86 ? 2.952 8.918 -3.998 1.00 87.12 86 PHE A N 1
ATOM 664 C CA . PHE A 1 86 ? 3.393 9.235 -2.632 1.00 87.12 86 PHE A CA 1
ATOM 665 C C . PHE A 1 86 ? 4.013 10.621 -2.399 1.00 87.12 86 PHE A C 1
ATOM 667 O O . PHE A 1 86 ? 4.644 10.810 -1.360 1.00 87.12 86 PHE A O 1
ATOM 674 N N . VAL A 1 87 ? 3.767 11.606 -3.271 1.00 84.50 87 VAL A N 1
ATOM 675 C CA . VAL A 1 87 ? 4.264 12.998 -3.141 1.00 84.50 87 VAL A CA 1
ATOM 676 C C . VAL A 1 87 ? 3.995 13.617 -1.760 1.00 84.50 87 VAL A C 1
ATOM 678 O O . VAL A 1 87 ? 4.788 14.404 -1.254 1.00 84.50 87 VAL A O 1
ATOM 681 N N . THR A 1 88 ? 2.899 13.241 -1.098 1.00 84.69 88 THR A N 1
ATOM 682 C CA . THR A 1 88 ? 2.529 13.762 0.228 1.00 84.69 88 THR A CA 1
ATOM 683 C C . THR A 1 88 ? 3.043 12.921 1.404 1.00 84.69 88 THR A C 1
ATOM 685 O O . THR A 1 88 ? 2.607 13.121 2.540 1.00 84.69 88 THR A O 1
ATOM 688 N N . SER A 1 89 ? 3.892 11.919 1.161 1.00 85.25 89 SER A N 1
ATOM 689 C CA . SER A 1 89 ? 4.414 11.031 2.204 1.00 85.25 89 SER A CA 1
ATOM 690 C C . SER A 1 89 ? 5.687 11.588 2.830 1.00 85.25 89 SER A C 1
ATOM 692 O O . SER A 1 89 ? 6.600 12.035 2.145 1.00 85.25 89 SER A O 1
ATOM 694 N N . ASP A 1 90 ? 5.779 11.510 4.157 1.00 87.88 90 ASP A N 1
ATOM 695 C CA . ASP A 1 90 ? 7.022 11.810 4.861 1.00 87.88 90 ASP A CA 1
ATOM 696 C C . ASP A 1 90 ? 8.092 10.726 4.618 1.00 87.88 90 ASP A C 1
ATOM 698 O O . ASP A 1 90 ? 7.802 9.596 4.217 1.00 87.88 90 ASP A O 1
ATOM 702 N N . ARG A 1 91 ? 9.353 11.057 4.917 1.00 88.25 91 ARG A N 1
ATOM 703 C CA . ARG A 1 91 ? 10.513 10.178 4.696 1.00 88.25 91 ARG A CA 1
ATOM 704 C C . ARG A 1 91 ? 10.425 8.830 5.420 1.00 88.25 91 ARG A C 1
ATOM 706 O O . ARG A 1 91 ? 10.923 7.837 4.898 1.00 88.25 91 ARG A O 1
ATOM 713 N N . THR A 1 92 ? 9.792 8.774 6.593 1.00 90.06 92 THR A N 1
ATOM 714 C CA . THR A 1 92 ? 9.622 7.513 7.336 1.00 90.06 92 THR A CA 1
ATOM 715 C C . THR A 1 92 ? 8.666 6.594 6.588 1.00 90.06 92 THR A C 1
ATOM 717 O O . THR A 1 92 ? 8.930 5.405 6.427 1.00 90.06 92 THR A O 1
ATOM 720 N N . ARG A 1 93 ? 7.555 7.150 6.099 1.00 88.75 93 ARG A N 1
ATOM 721 C CA . ARG A 1 93 ? 6.566 6.400 5.319 1.00 88.75 93 ARG A CA 1
ATOM 722 C C . ARG A 1 93 ? 7.106 5.991 3.957 1.00 88.75 93 ARG A C 1
ATOM 724 O O . ARG A 1 93 ? 6.887 4.854 3.563 1.00 88.75 93 ARG A O 1
ATOM 731 N N . LEU A 1 94 ? 7.864 6.857 3.284 1.00 91.81 94 LEU A N 1
ATOM 732 C CA . LEU A 1 94 ? 8.549 6.508 2.037 1.00 91.81 94 LEU A CA 1
ATOM 733 C C . LEU A 1 94 ? 9.479 5.297 2.213 1.00 91.81 94 LEU A C 1
ATOM 735 O O . LEU A 1 94 ? 9.481 4.420 1.357 1.00 91.81 94 LEU A O 1
ATOM 739 N N . GLY A 1 95 ? 10.194 5.192 3.340 1.00 91.81 95 GLY A N 1
ATOM 740 C CA . GLY A 1 95 ? 10.993 4.002 3.663 1.00 91.81 95 GLY A CA 1
ATOM 741 C C . GLY A 1 95 ? 10.160 2.715 3.731 1.00 91.81 95 GLY A C 1
ATOM 742 O O . GLY A 1 95 ? 10.492 1.729 3.084 1.00 91.81 95 GLY A O 1
ATOM 743 N N . ARG A 1 96 ? 9.018 2.741 4.428 1.00 93.19 96 ARG A N 1
ATOM 744 C CA . ARG A 1 96 ? 8.113 1.575 4.530 1.00 93.19 96 ARG A CA 1
ATOM 745 C C . ARG A 1 96 ? 7.451 1.214 3.204 1.00 93.19 96 ARG A C 1
ATOM 747 O O . ARG A 1 96 ? 7.241 0.042 2.897 1.00 93.19 96 ARG A O 1
ATOM 754 N N . ILE A 1 97 ? 7.104 2.225 2.413 1.00 92.56 97 ILE A N 1
ATOM 755 C CA . ILE A 1 97 ? 6.567 2.040 1.065 1.00 92.56 97 ILE A CA 1
ATOM 756 C C . ILE A 1 97 ? 7.614 1.368 0.184 1.00 92.56 97 ILE A C 1
ATOM 758 O O . ILE A 1 97 ? 7.286 0.402 -0.496 1.00 92.56 97 ILE A O 1
ATOM 762 N N . ARG A 1 98 ? 8.868 1.826 0.232 1.00 93.44 98 ARG A N 1
ATOM 763 C CA . ARG A 1 98 ? 9.980 1.196 -0.480 1.00 93.44 98 ARG A CA 1
ATOM 764 C C . ARG A 1 98 ? 10.123 -0.276 -0.101 1.00 93.44 98 ARG A C 1
ATOM 766 O O . ARG A 1 98 ? 10.112 -1.110 -0.994 1.00 93.44 98 ARG A O 1
ATOM 773 N N . GLU A 1 99 ? 10.180 -0.602 1.189 1.00 93.25 99 GLU A N 1
ATOM 774 C CA . GLU A 1 99 ? 10.248 -1.996 1.667 1.00 93.25 99 GLU A CA 1
ATOM 775 C C . GLU A 1 99 ? 9.060 -2.833 1.155 1.00 93.25 99 GLU A C 1
ATOM 777 O O . GLU A 1 99 ? 9.211 -3.981 0.734 1.00 93.25 99 GLU A O 1
ATOM 782 N N . THR A 1 100 ? 7.863 -2.238 1.131 1.00 92.38 100 THR A N 1
ATOM 783 C CA . THR A 1 100 ? 6.659 -2.878 0.582 1.00 92.38 100 THR A CA 1
ATOM 784 C C . THR A 1 100 ? 6.805 -3.142 -0.917 1.00 92.38 100 THR A C 1
ATOM 786 O O . THR A 1 100 ? 6.492 -4.240 -1.373 1.00 92.38 100 THR A O 1
ATOM 789 N N . LEU A 1 101 ? 7.296 -2.168 -1.686 1.00 92.81 101 LEU A N 1
ATOM 790 C CA . LEU A 1 101 ? 7.526 -2.305 -3.124 1.00 92.81 101 LEU A CA 1
ATOM 791 C C . LEU A 1 101 ? 8.630 -3.314 -3.440 1.00 92.81 101 LEU A C 1
ATOM 793 O O . LEU A 1 101 ? 8.463 -4.092 -4.371 1.00 92.81 101 LEU A O 1
ATOM 797 N N . GLU A 1 102 ? 9.710 -3.354 -2.659 1.00 92.25 102 GLU A N 1
ATOM 798 C CA . GLU A 1 102 ? 10.778 -4.350 -2.793 1.00 92.25 102 GLU A CA 1
ATOM 799 C C . GLU A 1 102 ? 10.210 -5.767 -2.628 1.00 92.25 102 GLU A C 1
ATOM 801 O O . GLU A 1 102 ? 10.446 -6.629 -3.477 1.00 92.25 102 GLU A O 1
ATOM 806 N N . ARG A 1 103 ? 9.356 -5.998 -1.622 1.00 91.38 103 ARG A N 1
ATOM 807 C CA . ARG A 1 103 ? 8.652 -7.281 -1.462 1.00 91.38 103 ARG A CA 1
ATOM 808 C C . ARG A 1 103 ? 7.741 -7.588 -2.652 1.00 91.38 103 ARG A C 1
ATOM 810 O O . ARG A 1 103 ? 7.812 -8.679 -3.211 1.00 91.38 103 ARG A O 1
ATOM 817 N N . VAL A 1 104 ? 6.901 -6.632 -3.048 1.00 90.88 104 VAL A N 1
ATOM 818 C CA . VAL A 1 104 ? 5.962 -6.794 -4.173 1.00 90.88 104 VAL A CA 1
ATOM 819 C C . VAL A 1 104 ? 6.711 -7.069 -5.484 1.00 90.88 104 VAL A C 1
ATOM 821 O O . VAL A 1 104 ? 6.242 -7.866 -6.295 1.00 90.88 104 VAL A O 1
ATOM 824 N N . SER A 1 105 ? 7.900 -6.488 -5.670 1.00 92.06 105 SER A N 1
ATOM 825 C CA . SER A 1 105 ? 8.731 -6.677 -6.865 1.00 92.06 105 SER A CA 1
ATOM 826 C C . SER A 1 105 ? 9.232 -8.113 -7.052 1.00 92.06 105 SER A C 1
ATOM 828 O O . SER A 1 105 ? 9.463 -8.541 -8.181 1.00 92.06 105 SER A O 1
ATOM 830 N N . GLY A 1 106 ? 9.340 -8.890 -5.965 1.00 89.62 106 GLY A N 1
ATOM 831 C CA . GLY A 1 106 ? 9.671 -10.316 -6.032 1.00 89.62 106 GLY A CA 1
ATOM 832 C C . GLY A 1 106 ? 8.561 -11.166 -6.659 1.00 89.62 106 GLY A C 1
ATOM 833 O O . GLY A 1 106 ? 8.813 -12.264 -7.153 1.00 89.62 106 GLY A O 1
ATOM 834 N N . GLU A 1 107 ? 7.331 -10.654 -6.673 1.00 88.69 107 GLU A N 1
ATOM 835 C CA . GLU A 1 107 ? 6.161 -11.359 -7.186 1.00 88.69 107 GLU A CA 1
ATOM 836 C C . GLU A 1 107 ? 5.706 -10.788 -8.533 1.00 88.69 107 GLU A C 1
ATOM 838 O O . GLU A 1 107 ? 5.379 -11.547 -9.443 1.00 88.69 107 GLU A O 1
ATOM 843 N N . ARG A 1 108 ? 5.714 -9.469 -8.723 1.00 89.81 108 ARG A N 1
ATOM 844 C CA . ARG A 1 108 ? 5.224 -8.816 -9.947 1.00 89.81 108 ARG A CA 1
ATOM 845 C C . ARG A 1 108 ? 6.157 -7.702 -10.397 1.00 89.81 108 ARG A C 1
ATOM 847 O O . ARG A 1 108 ? 6.842 -7.094 -9.586 1.00 89.81 108 ARG A O 1
ATOM 854 N N . GLN A 1 109 ? 6.143 -7.391 -11.690 1.00 91.88 109 GLN A N 1
ATOM 855 C CA . GLN A 1 109 ? 6.881 -6.236 -12.194 1.00 91.88 109 GLN A CA 1
ATOM 856 C C . GLN A 1 109 ? 6.301 -4.947 -11.598 1.00 91.88 109 GLN A C 1
ATOM 858 O O . GLN A 1 109 ? 5.085 -4.751 -11.613 1.00 91.88 109 GLN A O 1
ATOM 863 N N . VAL A 1 110 ? 7.173 -4.074 -11.096 1.00 92.94 110 VAL A N 1
ATOM 864 C CA . VAL A 1 110 ? 6.817 -2.746 -10.586 1.00 92.94 110 VAL A CA 1
ATOM 865 C C . VAL A 1 110 ? 7.497 -1.701 -11.464 1.00 92.94 110 VAL A C 1
ATOM 867 O O . VAL A 1 110 ? 8.718 -1.699 -11.588 1.00 92.94 110 VAL A O 1
ATOM 870 N N . LEU A 1 111 ? 6.703 -0.824 -12.071 1.00 92.50 111 LEU A N 1
ATOM 871 C CA . LEU A 1 111 ? 7.156 0.324 -12.846 1.00 92.50 111 LEU A CA 1
ATOM 872 C C . LEU A 1 111 ? 6.829 1.591 -12.057 1.00 92.50 111 LEU A C 1
ATOM 874 O O . LEU A 1 111 ? 5.663 1.870 -11.779 1.00 92.50 111 LEU A O 1
ATOM 878 N N . LEU A 1 112 ? 7.864 2.339 -11.687 1.00 92.06 112 LEU A N 1
ATOM 879 C CA . LEU A 1 112 ? 7.750 3.593 -10.954 1.00 92.06 112 LEU A CA 1
ATOM 880 C C . LEU A 1 112 ? 8.170 4.743 -11.868 1.00 92.06 112 LEU A C 1
ATOM 882 O O . LEU A 1 112 ? 9.345 4.869 -12.208 1.00 92.06 112 LEU A O 1
ATOM 886 N N . LEU A 1 113 ? 7.205 5.568 -12.250 1.00 91.12 113 LEU A N 1
ATOM 887 C CA . LEU A 1 113 ? 7.411 6.802 -12.992 1.00 91.12 113 LEU A CA 1
ATOM 888 C C . LEU A 1 113 ? 7.354 7.932 -11.974 1.00 91.12 113 LEU A C 1
ATOM 890 O O . LEU A 1 113 ? 6.338 8.102 -11.310 1.00 91.12 113 LEU A O 1
ATOM 894 N N . ALA A 1 114 ? 8.460 8.643 -11.776 1.00 88.50 114 ALA A N 1
ATOM 895 C CA . ALA A 1 114 ? 8.487 9.736 -10.819 1.00 88.50 114 ALA A CA 1
ATOM 896 C C . ALA A 1 114 ? 9.510 10.810 -11.192 1.00 88.50 114 ALA A C 1
ATOM 898 O O . ALA A 1 114 ? 10.569 10.504 -11.746 1.00 88.50 114 ALA A O 1
ATOM 899 N N . HIS A 1 115 ? 9.219 12.060 -10.833 1.00 87.38 115 HIS A N 1
ATOM 900 C CA . HIS A 1 115 ? 10.141 13.184 -11.028 1.00 87.38 115 HIS A CA 1
ATOM 901 C C . HIS A 1 115 ? 11.125 13.385 -9.860 1.00 87.38 115 HIS A C 1
ATOM 903 O O . HIS A 1 115 ? 12.183 13.991 -10.047 1.00 87.38 115 HIS A O 1
ATOM 909 N N . ASP A 1 116 ? 10.802 12.896 -8.657 1.00 87.75 116 ASP A N 1
ATOM 910 C CA . ASP A 1 116 ? 11.652 13.076 -7.475 1.00 87.75 116 ASP A CA 1
ATOM 911 C C . ASP A 1 116 ? 12.906 12.171 -7.553 1.00 87.75 116 ASP A C 1
ATOM 913 O O . ASP A 1 116 ? 12.795 10.939 -7.613 1.00 87.75 116 ASP A O 1
ATOM 917 N N . PRO A 1 117 ? 14.129 12.739 -7.517 1.00 85.31 117 PRO A N 1
ATOM 918 C CA . PRO A 1 117 ? 15.367 11.965 -7.576 1.00 85.31 117 PRO A CA 1
ATOM 919 C C . PRO A 1 117 ? 15.557 10.992 -6.401 1.00 85.31 117 PRO A C 1
ATOM 921 O O . PRO A 1 117 ? 16.376 10.076 -6.519 1.00 85.31 117 PRO A O 1
ATOM 924 N N . ALA A 1 118 ? 14.822 11.137 -5.294 1.00 85.31 118 ALA A N 1
ATOM 925 C CA . ALA A 1 118 ? 14.853 10.209 -4.164 1.00 85.31 118 ALA A CA 1
ATOM 926 C C . ALA A 1 118 ? 14.506 8.763 -4.573 1.00 85.31 118 ALA A C 1
ATOM 928 O O . ALA A 1 118 ? 15.039 7.809 -3.993 1.00 85.31 118 ALA A O 1
ATOM 929 N N . TYR A 1 119 ? 13.682 8.593 -5.611 1.00 89.00 119 TYR A N 1
ATOM 930 C CA . TYR A 1 119 ? 13.261 7.285 -6.118 1.00 89.00 119 TYR A CA 1
ATOM 931 C C . TYR A 1 119 ? 14.334 6.553 -6.933 1.00 89.00 119 TYR A C 1
ATOM 933 O O . TYR A 1 119 ? 14.231 5.344 -7.128 1.00 89.00 119 TYR A O 1
ATOM 941 N N . ARG A 1 120 ? 15.423 7.222 -7.345 1.00 87.56 120 ARG A N 1
ATOM 942 C CA . ARG A 1 120 ? 16.497 6.606 -8.157 1.00 87.56 120 ARG A CA 1
ATOM 943 C C . ARG A 1 120 ? 17.146 5.384 -7.517 1.00 87.56 120 ARG A C 1
ATOM 945 O O . ARG A 1 120 ? 17.727 4.567 -8.214 1.00 87.56 120 ARG A O 1
ATOM 952 N N . THR A 1 121 ? 17.089 5.285 -6.191 1.00 89.38 121 THR A N 1
ATOM 953 C CA . THR A 1 121 ? 17.695 4.177 -5.442 1.00 89.38 121 THR A CA 1
ATOM 954 C C . THR A 1 121 ? 16.725 3.028 -5.167 1.00 89.38 121 THR A C 1
ATOM 956 O O . THR A 1 121 ? 17.122 2.066 -4.515 1.00 89.38 121 THR A O 1
ATOM 959 N N . TRP A 1 122 ? 15.462 3.134 -5.594 1.00 90.50 122 TRP A N 1
ATOM 960 C CA . TRP A 1 122 ? 14.409 2.146 -5.313 1.00 90.50 122 TRP A CA 1
ATOM 961 C C . TRP A 1 122 ? 14.376 1.004 -6.335 1.00 90.50 122 TRP A C 1
ATOM 963 O O . TRP A 1 122 ? 13.688 0.012 -6.126 1.00 90.50 122 TRP A O 1
ATOM 973 N N . GLY A 1 123 ? 15.120 1.131 -7.431 1.00 87.31 123 GLY A N 1
ATOM 974 C CA . GLY A 1 123 ? 15.199 0.137 -8.490 1.00 87.31 123 GLY A CA 1
ATOM 975 C C . GLY A 1 123 ? 16.296 0.490 -9.486 1.00 87.31 123 GLY A C 1
ATOM 976 O O . GLY A 1 123 ? 17.153 1.328 -9.204 1.00 87.31 123 GLY A O 1
ATOM 977 N N . GLN A 1 124 ? 16.261 -0.151 -10.652 1.00 85.69 124 GLN A N 1
ATOM 978 C CA . GLN A 1 124 ? 17.140 0.201 -11.764 1.00 85.69 124 GLN A CA 1
ATOM 979 C C . GLN A 1 124 ? 16.494 1.338 -12.569 1.00 85.69 124 GLN A C 1
ATOM 981 O O . GLN A 1 124 ? 15.351 1.181 -13.003 1.00 85.69 124 GLN A O 1
ATOM 986 N N . PRO A 1 125 ? 17.164 2.491 -12.742 1.00 82.50 125 PRO A N 1
ATOM 987 C CA . PRO A 1 125 ? 16.640 3.559 -13.577 1.00 82.50 125 PRO A CA 1
ATOM 988 C C . PRO A 1 125 ? 16.699 3.132 -15.046 1.00 82.50 125 PRO A C 1
ATOM 990 O O . PRO A 1 125 ? 17.782 2.938 -15.592 1.00 82.50 125 PRO A O 1
ATOM 993 N N . GLU A 1 126 ? 15.537 3.028 -15.680 1.00 81.81 126 GLU A N 1
ATOM 994 C CA . GLU A 1 126 ? 15.416 2.733 -17.108 1.00 81.81 126 GLU A CA 1
ATOM 995 C C . GLU A 1 126 ? 15.009 4.000 -17.861 1.00 81.81 126 GLU A C 1
ATOM 997 O O . GLU A 1 126 ? 14.034 4.669 -17.507 1.00 81.81 126 GLU A O 1
ATOM 1002 N N . ALA A 1 127 ? 15.759 4.341 -18.908 1.00 76.56 127 ALA A N 1
ATOM 1003 C CA . ALA A 1 127 ? 15.360 5.394 -19.830 1.00 76.56 127 ALA A CA 1
ATOM 1004 C C . ALA A 1 127 ? 14.324 4.816 -20.800 1.00 76.56 127 ALA A C 1
ATOM 1006 O O . ALA A 1 127 ? 14.654 4.009 -21.667 1.00 76.56 127 ALA A O 1
ATOM 1007 N N . LEU A 1 128 ? 13.064 5.224 -20.647 1.00 72.81 128 LEU A N 1
ATOM 1008 C CA . LEU A 1 128 ? 12.016 4.911 -21.614 1.00 72.81 128 LEU A CA 1
ATOM 1009 C C . LEU A 1 128 ? 12.168 5.834 -22.825 1.00 72.81 128 LEU A C 1
ATOM 1011 O O . LEU A 1 128 ? 11.785 7.002 -22.780 1.00 72.81 128 LEU A O 1
ATOM 1015 N N . ASP A 1 129 ? 12.740 5.299 -23.902 1.00 77.38 129 ASP A N 1
ATOM 1016 C CA . ASP A 1 129 ? 12.650 5.915 -25.221 1.00 77.38 129 ASP A CA 1
ATOM 1017 C C . ASP A 1 129 ? 11.210 5.759 -25.726 1.00 77.38 129 ASP A C 1
ATOM 1019 O O . ASP A 1 129 ? 10.769 4.667 -26.088 1.00 77.38 129 ASP A O 1
ATOM 1023 N N . LEU A 1 130 ? 10.448 6.851 -25.684 1.00 74.06 130 LEU A N 1
ATOM 1024 C CA . LEU A 1 130 ? 9.069 6.887 -26.174 1.00 74.06 130 LEU A CA 1
ATOM 1025 C C . LEU A 1 130 ? 9.000 6.989 -27.710 1.00 74.06 130 LEU A C 1
ATOM 1027 O O . LEU A 1 130 ? 7.901 6.992 -28.270 1.00 74.06 130 LEU A O 1
ATOM 1031 N N . GLY A 1 131 ? 10.155 7.046 -28.385 1.00 71.31 131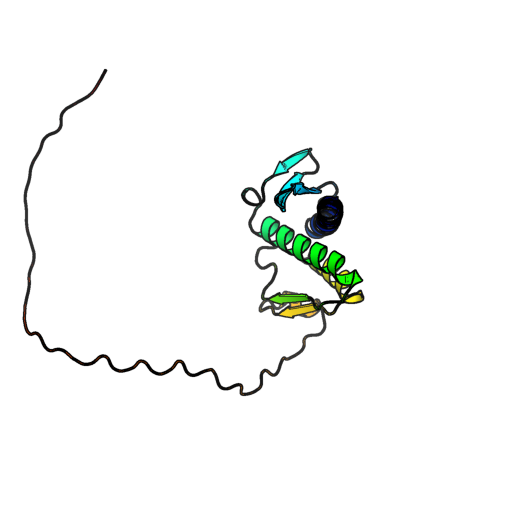 GLY A N 1
ATOM 1032 C CA . GLY A 1 131 ? 10.282 7.323 -29.808 1.00 71.31 131 GLY A CA 1
ATOM 1033 C C . GLY A 1 131 ? 9.785 8.722 -30.182 1.00 71.31 131 GLY A C 1
ATOM 1034 O O . GLY A 1 131 ? 9.193 9.447 -29.381 1.00 71.31 131 GLY A O 1
ATOM 1035 N N . ASP A 1 132 ? 9.955 9.086 -31.452 1.00 72.75 132 ASP A N 1
ATOM 1036 C CA . ASP A 1 132 ? 9.291 10.247 -32.053 1.00 72.75 132 ASP A CA 1
ATOM 1037 C C . ASP A 1 132 ? 7.810 9.919 -32.322 1.00 72.75 132 ASP A C 1
ATOM 1039 O O . ASP A 1 132 ? 7.342 9.938 -33.464 1.00 72.75 132 ASP A O 1
ATOM 1043 N N . ALA A 1 133 ? 7.051 9.535 -31.291 1.00 60.59 133 ALA A N 1
ATOM 1044 C CA . ALA A 1 133 ? 5.610 9.400 -31.436 1.00 60.59 133 ALA A CA 1
ATOM 1045 C C . ALA A 1 133 ? 5.068 10.778 -31.853 1.00 60.59 133 ALA A C 1
ATOM 1047 O O . ALA A 1 133 ? 5.300 11.756 -31.133 1.00 60.59 133 ALA A O 1
ATOM 1048 N N . PRO A 1 134 ? 4.385 10.909 -33.009 1.00 56.16 134 PRO A N 1
ATOM 1049 C CA . PRO A 1 134 ? 3.864 12.196 -33.427 1.00 56.16 134 PRO A CA 1
ATOM 1050 C C . PRO A 1 134 ? 2.904 12.655 -32.338 1.00 56.16 134 PRO A C 1
ATOM 1052 O O . PRO A 1 134 ? 1.873 12.020 -32.112 1.00 56.16 134 PRO A O 1
ATOM 1055 N N . VAL A 1 135 ? 3.267 13.737 -31.641 1.00 64.19 135 VAL A N 1
ATOM 1056 C CA . VAL A 1 135 ? 2.361 14.446 -30.739 1.00 64.19 135 VAL A CA 1
ATOM 1057 C C . VAL A 1 135 ? 1.092 14.648 -31.546 1.00 64.19 135 VAL A C 1
ATOM 1059 O O . VAL A 1 135 ? 1.143 15.294 -32.595 1.00 64.19 135 VAL A O 1
ATOM 1062 N N . ALA A 1 136 ? -0.002 14.004 -31.130 1.00 58.91 136 ALA A N 1
ATOM 1063 C CA . ALA A 1 136 ? -1.270 14.107 -31.824 1.00 58.91 136 ALA A CA 1
ATOM 1064 C C . ALA A 1 136 ? -1.574 15.598 -31.961 1.00 58.91 136 ALA A C 1
ATOM 1066 O O . ALA A 1 136 ? -1.858 16.277 -30.975 1.00 58.91 136 ALA A O 1
ATOM 1067 N N . GLN A 1 137 ? -1.413 16.124 -33.175 1.00 53.31 137 GLN A N 1
ATOM 1068 C CA . GLN A 1 137 ? -1.734 17.506 -33.457 1.00 53.31 137 GLN A CA 1
ATOM 1069 C C . GLN A 1 137 ? -3.228 17.616 -33.192 1.00 53.31 137 GLN A C 1
ATOM 1071 O O . GLN A 1 137 ? -4.024 16.959 -33.867 1.00 53.31 137 GLN A O 1
ATOM 1076 N N . THR A 1 138 ? -3.605 18.392 -32.177 1.00 50.28 138 THR A N 1
ATOM 1077 C CA . THR A 1 138 ? -4.995 18.792 -31.979 1.00 50.28 138 THR A CA 1
ATOM 1078 C C . THR A 1 138 ? -5.510 19.257 -33.340 1.00 50.28 138 THR A C 1
ATOM 1080 O O . THR A 1 138 ? -4.840 20.099 -33.949 1.00 50.28 138 THR A O 1
ATOM 1083 N N . PRO A 1 139 ? -6.624 18.713 -33.867 1.00 48.62 139 PRO A N 1
ATOM 1084 C CA . PRO A 1 139 ? -7.163 19.175 -35.134 1.00 48.62 139 PRO A CA 1
ATOM 1085 C C . PRO A 1 139 ? -7.310 20.688 -35.038 1.00 48.62 139 PRO A C 1
ATOM 1087 O O . PRO A 1 139 ? -7.992 21.187 -34.139 1.00 48.62 139 PRO A O 1
ATOM 1090 N N . GLY A 1 140 ? -6.571 21.395 -35.895 1.00 49.34 140 GLY A N 1
ATOM 1091 C CA . GLY A 1 140 ? -6.525 22.847 -35.909 1.00 49.34 140 GLY A CA 1
ATOM 1092 C C . GLY A 1 140 ? -7.943 23.390 -35.868 1.00 49.34 140 GLY A C 1
ATOM 1093 O O . GLY A 1 140 ? -8.800 22.940 -36.631 1.00 49.34 140 GLY A O 1
ATOM 1094 N N . GLY A 1 141 ? -8.185 24.308 -34.930 1.00 49.84 141 GLY A N 1
ATOM 1095 C CA . GLY A 1 141 ? -9.469 24.969 -34.779 1.00 49.84 141 GLY A CA 1
ATOM 1096 C C . GLY A 1 141 ? -9.963 25.431 -36.143 1.00 49.84 141 GLY A C 1
ATOM 1097 O O . GLY A 1 141 ? -9.294 26.207 -36.827 1.00 49.84 141 GLY A O 1
ATOM 1098 N N . ALA A 1 142 ? -11.119 24.911 -36.549 1.00 52.12 142 ALA A N 1
ATOM 1099 C CA . ALA A 1 142 ? -11.822 25.428 -37.704 1.00 52.12 142 ALA A CA 1
ATOM 1100 C C . ALA A 1 142 ? -12.027 26.940 -37.492 1.00 52.12 142 ALA A C 1
ATOM 1102 O O . ALA A 1 142 ? -12.459 27.341 -36.405 1.00 52.12 142 ALA A O 1
ATOM 1103 N N . PRO A 1 143 ? -11.716 27.795 -38.479 1.00 47.28 143 PRO A N 1
ATOM 1104 C CA . PRO A 1 143 ? -12.008 29.210 -38.357 1.00 47.28 143 PRO A CA 1
ATOM 1105 C C . PRO A 1 143 ? -13.527 29.376 -38.272 1.00 47.28 143 PRO A C 1
ATOM 1107 O O . PRO A 1 143 ? -14.265 28.928 -39.152 1.00 47.28 143 PRO A O 1
ATOM 1110 N N . ALA A 1 144 ? -13.995 29.998 -37.190 1.00 57.28 144 ALA A N 1
ATOM 1111 C CA . ALA A 1 144 ? -15.387 30.395 -37.054 1.00 57.28 144 ALA A CA 1
ATOM 1112 C C . ALA A 1 144 ? -15.761 31.324 -38.227 1.00 57.28 144 ALA A C 1
ATOM 1114 O O . ALA A 1 144 ? -15.018 32.271 -38.505 1.00 57.28 144 ALA A O 1
ATOM 1115 N N . PRO A 1 145 ? -16.879 31.085 -38.936 1.00 44.25 145 PRO A N 1
ATOM 1116 C CA . PRO A 1 145 ? -17.310 31.981 -39.995 1.00 44.25 145 PRO A CA 1
ATOM 1117 C C . PRO A 1 145 ? -17.740 33.316 -39.381 1.00 44.25 145 PRO A C 1
ATOM 1119 O O . PRO A 1 145 ? -18.558 33.370 -38.462 1.00 44.25 145 PRO A O 1
ATOM 1122 N N . GLY A 1 146 ? -17.143 34.395 -39.886 1.00 44.28 146 GLY A N 1
ATOM 1123 C CA . GLY A 1 146 ? -17.418 35.757 -39.456 1.00 44.28 146 GLY A CA 1
ATOM 1124 C C . GLY A 1 146 ? -18.864 36.178 -39.716 1.00 44.28 146 GLY A C 1
ATOM 1125 O O . GLY A 1 146 ? -19.425 35.921 -40.779 1.00 44.28 146 GLY A O 1
ATOM 1126 N N . GLY A 1 147 ? -19.432 36.889 -38.745 1.00 38.69 147 GLY A N 1
ATOM 1127 C CA . GLY A 1 147 ? -20.659 37.664 -38.881 1.00 38.69 147 GLY A CA 1
ATOM 1128 C C . GLY A 1 147 ? -20.409 39.068 -38.349 1.00 38.69 147 GLY A C 1
ATOM 1129 O O . GLY A 1 147 ? -20.213 39.257 -37.152 1.00 38.69 147 GLY A O 1
ATOM 1130 N N . ALA A 1 148 ? -20.356 40.035 -39.261 1.00 42.97 148 ALA A N 1
ATOM 1131 C CA . ALA A 1 148 ? -20.232 41.454 -38.973 1.00 42.97 148 ALA A CA 1
ATOM 1132 C C . ALA A 1 148 ? -21.488 41.993 -38.266 1.00 42.97 148 A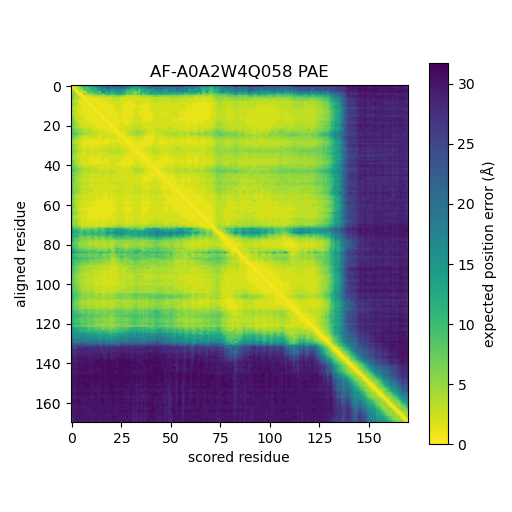LA A C 1
ATOM 1134 O O . ALA A 1 148 ? -22.610 41.642 -38.625 1.00 42.97 148 ALA A O 1
ATOM 1135 N N . GLY A 1 149 ? -21.290 42.895 -37.306 1.00 36.81 149 GLY A N 1
ATOM 1136 C CA . GLY A 1 149 ? -22.352 43.627 -36.619 1.00 36.81 149 GLY A CA 1
ATOM 1137 C C . GLY A 1 149 ? -21.759 44.778 -35.816 1.00 36.81 149 GLY A C 1
ATOM 1138 O O . GLY A 1 149 ? -21.260 44.592 -34.714 1.00 36.81 149 GLY A O 1
ATOM 1139 N N . SER A 1 150 ? -21.729 45.946 -36.443 1.00 38.66 150 SER A N 1
ATOM 1140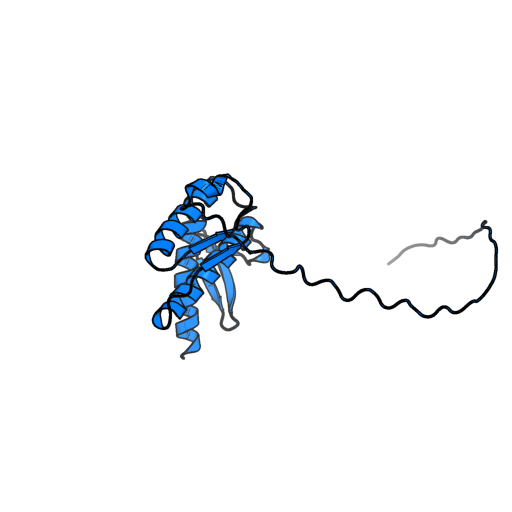 C CA . SER A 1 150 ? -21.027 47.164 -36.047 1.00 38.66 150 SER A CA 1
ATOM 1141 C C . SER A 1 150 ? -21.632 47.921 -34.844 1.00 38.66 150 SER A C 1
ATOM 1143 O O . SER A 1 150 ? -22.829 48.184 -34.828 1.00 38.66 150 SER A O 1
ATOM 1145 N N . SER A 1 151 ? -20.726 48.428 -33.987 1.00 45.66 151 SER A N 1
ATOM 1146 C CA . SER A 1 151 ? -20.709 49.787 -33.380 1.00 45.66 151 SER A CA 1
ATOM 1147 C C . SER A 1 151 ? -21.579 50.119 -32.136 1.00 45.66 151 SER A C 1
ATOM 1149 O O . SER A 1 151 ? -22.578 49.458 -31.887 1.00 45.66 151 SER A O 1
ATOM 1151 N N . PRO A 1 152 ? -21.283 51.219 -31.393 1.00 48.78 152 PRO A N 1
ATOM 1152 C CA . PRO A 1 152 ? -20.020 51.497 -30.684 1.00 48.78 152 PRO A CA 1
ATOM 1153 C C . PRO A 1 152 ? -20.217 52.151 -29.277 1.00 48.78 152 PRO A C 1
ATOM 1155 O O . PRO A 1 152 ? -21.293 52.624 -28.946 1.00 48.78 152 PRO A O 1
ATOM 1158 N N . SER A 1 153 ? -19.103 52.300 -28.540 1.00 37.12 153 SER A N 1
ATOM 1159 C CA . SER A 1 153 ? -18.768 53.396 -27.592 1.00 37.12 15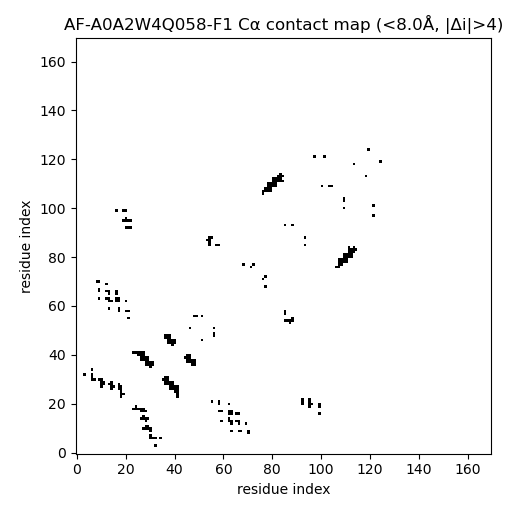3 SER A CA 1
ATOM 1160 C C . SER A 1 153 ? -19.565 53.575 -26.272 1.00 37.12 153 SER A C 1
ATOM 1162 O O . SER A 1 153 ? -20.780 53.701 -26.271 1.00 37.12 153 SER A O 1
ATOM 1164 N N . GLY A 1 154 ? -18.829 53.652 -25.145 1.00 34.16 154 GLY A N 1
ATOM 1165 C CA . GLY A 1 154 ? -19.307 53.814 -23.747 1.00 34.16 154 GLY A CA 1
ATOM 1166 C C . GLY A 1 154 ? -19.833 55.218 -23.374 1.00 34.16 154 GLY A C 1
ATOM 1167 O O . GLY A 1 154 ? -20.289 55.909 -24.281 1.00 34.16 154 GLY A O 1
ATOM 1168 N N . PRO A 1 155 ? -19.747 55.716 -22.109 1.00 45.25 155 PRO A N 1
ATOM 1169 C CA . PRO A 1 155 ? -19.148 55.172 -20.873 1.00 45.25 155 PRO A CA 1
ATOM 1170 C C . PRO A 1 155 ? -20.120 55.106 -19.648 1.00 45.25 155 PRO A C 1
ATOM 1172 O O . PRO A 1 155 ? -21.277 55.502 -19.732 1.00 45.25 155 PRO A O 1
ATOM 1175 N N . ALA A 1 156 ? -19.636 54.612 -18.492 1.00 44.53 156 ALA A N 1
ATOM 1176 C CA . ALA A 1 156 ? -20.228 54.781 -17.136 1.00 44.53 156 ALA A CA 1
ATOM 1177 C C . ALA A 1 156 ? -20.229 56.282 -16.702 1.00 44.53 156 ALA A C 1
ATOM 1179 O O . ALA A 1 156 ? -19.588 57.041 -17.433 1.00 44.53 156 ALA A O 1
ATOM 1180 N N . PRO A 1 157 ? -20.793 56.777 -15.556 1.00 49.78 157 PRO A N 1
ATOM 1181 C CA . PRO A 1 157 ? -21.249 56.122 -14.303 1.00 49.78 157 PRO A CA 1
ATOM 1182 C C . PRO A 1 157 ? -22.522 56.751 -13.631 1.00 49.78 157 PRO A C 1
ATOM 1184 O O . PRO A 1 157 ? -23.106 57.692 -14.154 1.00 49.78 157 PRO A O 1
ATOM 1187 N N . GLY A 1 158 ? -22.890 56.311 -12.411 1.00 35.44 158 GLY A N 1
ATOM 1188 C CA . GLY A 1 158 ? -23.402 57.231 -11.370 1.00 35.44 158 GLY A CA 1
ATOM 1189 C C . GLY A 1 158 ? -24.787 56.991 -10.731 1.00 35.44 158 GLY A C 1
ATOM 1190 O O . GLY A 1 158 ? -25.809 57.226 -11.356 1.00 35.44 158 GLY A O 1
ATOM 1191 N N . ALA A 1 159 ? -24.743 56.697 -9.422 1.00 36.97 159 ALA A N 1
ATOM 1192 C CA . ALA A 1 159 ? -25.552 57.268 -8.329 1.00 36.97 159 ALA A CA 1
ATOM 1193 C C . ALA A 1 159 ? -27.058 56.939 -8.162 1.00 36.97 159 ALA A C 1
ATOM 1195 O O . ALA A 1 159 ? -27.899 57.355 -8.948 1.00 36.97 159 ALA A O 1
ATOM 1196 N N . ALA A 1 160 ? -27.372 56.352 -6.996 1.00 39.69 160 ALA A N 1
ATOM 1197 C CA . ALA A 1 160 ? -28.068 57.002 -5.865 1.00 39.69 160 ALA A CA 1
ATOM 1198 C C . ALA A 1 160 ? -29.198 56.157 -5.250 1.00 39.69 160 ALA A C 1
ATOM 1200 O O . ALA A 1 160 ? -30.155 55.848 -5.945 1.00 39.69 160 ALA A O 1
ATOM 1201 N N . ALA A 1 161 ? -29.040 55.924 -3.934 1.00 40.19 161 ALA A N 1
ATOM 1202 C CA . ALA A 1 161 ? -30.033 55.913 -2.843 1.00 40.19 161 ALA A CA 1
ATOM 1203 C C . ALA A 1 161 ? -31.266 54.978 -2.983 1.00 40.19 161 ALA A C 1
ATOM 1205 O O . ALA A 1 161 ? -31.738 54.684 -4.065 1.00 40.19 161 ALA A O 1
ATOM 1206 N N . ASP A 1 162 ? -31.864 54.427 -1.936 1.00 40.28 162 ASP A N 1
ATOM 1207 C CA . ASP A 1 162 ? -32.017 54.926 -0.580 1.00 40.28 162 ASP A CA 1
ATOM 1208 C C . ASP A 1 162 ? -32.514 53.787 0.334 1.00 40.28 162 ASP A C 1
ATOM 1210 O O . ASP A 1 162 ? -33.010 52.769 -0.149 1.00 40.28 162 ASP A O 1
ATOM 1214 N N . GLU A 1 163 ? -32.317 54.009 1.630 1.00 42.03 163 GLU A N 1
ATOM 1215 C CA . GLU A 1 163 ? -32.985 53.529 2.853 1.00 42.03 163 GLU A CA 1
ATOM 1216 C C . GLU A 1 163 ? -34.226 52.593 2.702 1.00 42.03 163 GLU A C 1
ATOM 1218 O O . GLU A 1 163 ? -35.013 52.682 1.775 1.00 42.03 163 GLU A O 1
ATOM 1223 N N . THR A 1 164 ? -34.526 51.651 3.605 1.00 46.84 164 THR A N 1
ATOM 1224 C CA . THR A 1 164 ? -34.694 51.883 5.041 1.00 46.84 164 THR A CA 1
ATOM 1225 C C . THR A 1 164 ? -34.601 50.583 5.854 1.00 46.84 164 THR A C 1
ATOM 1227 O O . THR A 1 164 ? -35.161 49.537 5.531 1.00 46.84 164 THR A O 1
ATOM 1230 N N . LEU A 1 165 ? -33.869 50.738 6.950 1.00 41.88 165 LEU A N 1
ATOM 1231 C CA . LEU A 1 165 ? -33.690 49.925 8.145 1.00 41.88 165 LEU A CA 1
ATOM 1232 C C . LEU A 1 165 ? -35.018 49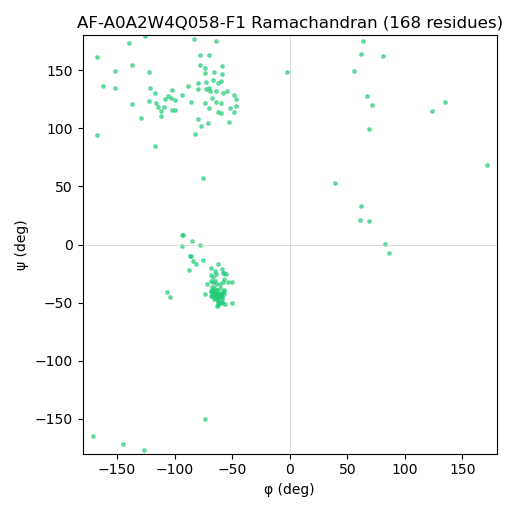.684 8.896 1.00 41.88 165 LEU A C 1
ATOM 1234 O O . LEU A 1 165 ? -35.821 50.605 8.998 1.00 41.88 165 LEU A O 1
ATOM 1238 N N . GLY A 1 166 ? -35.220 48.532 9.547 1.00 39.91 166 GLY A N 1
ATOM 1239 C CA . GLY A 1 166 ? -36.299 48.455 10.543 1.00 39.91 166 GLY A CA 1
ATOM 1240 C C . GLY A 1 166 ? -36.656 47.091 11.127 1.00 39.91 166 GLY A C 1
ATOM 1241 O O . GLY A 1 166 ? -37.755 46.616 10.891 1.00 39.91 166 GLY A O 1
ATOM 124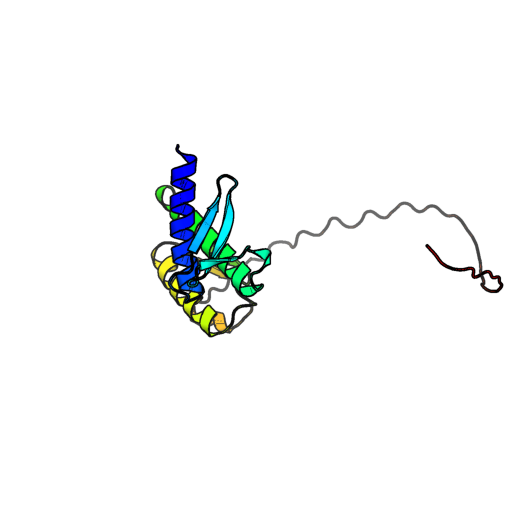2 N N . GLY A 1 167 ? -35.746 46.515 11.918 1.00 37.78 167 GLY A N 1
ATOM 1243 C CA . GLY A 1 167 ? -36.028 46.122 13.310 1.00 37.78 167 GLY A CA 1
ATOM 1244 C C . GLY A 1 167 ? -36.988 44.964 13.633 1.00 37.78 167 GLY A C 1
ATOM 1245 O O . GLY A 1 167 ? -38.184 45.189 13.752 1.00 37.78 167 GLY A O 1
ATOM 1246 N N . ASP A 1 168 ? -36.385 43.800 13.919 1.00 45.34 168 ASP A N 1
ATOM 1247 C CA . ASP A 1 168 ? -36.342 43.105 15.234 1.00 45.34 168 ASP A CA 1
ATOM 1248 C C . ASP A 1 168 ? -37.646 42.606 15.924 1.00 45.34 168 ASP A C 1
ATOM 1250 O O . ASP A 1 168 ? -38.752 42.924 15.497 1.00 45.34 168 ASP A O 1
ATOM 1254 N N . PRO A 1 169 ? -37.568 41.708 16.932 1.00 59.16 169 PRO A N 1
ATOM 1255 C CA . PRO A 1 169 ? -38.129 40.371 16.801 1.00 59.16 169 PRO A CA 1
ATOM 1256 C C . PRO A 1 169 ? -39.088 40.019 17.956 1.00 59.16 169 PRO A C 1
ATOM 1258 O O . PRO A 1 169 ? -39.352 40.803 18.872 1.00 59.16 169 PRO A O 1
ATOM 1261 N N . SER A 1 170 ? -39.594 38.789 17.949 1.00 56.75 170 SER A N 1
ATOM 1262 C CA . SER A 1 170 ? -40.078 38.075 19.138 1.00 56.75 170 SER A CA 1
ATOM 1263 C C . SER A 1 170 ? -39.802 36.589 18.981 1.00 56.75 170 SER A C 1
ATOM 1265 O O . SER A 1 170 ? -39.835 36.119 17.820 1.00 56.75 170 SER A O 1
#